Protein AF-A0A327L5Z5-F1 (afdb_monomer_lite)

pLDDT: mean 97.49, std 1.85, range [85.44, 98.75]

InterPro domains:
  IPR005843 Alpha-D-phosphohexomutase, C-terminal [PF00408] (20-91)
  IPR036900 Alpha-D-phosphohexomutase, C-terminal domain sup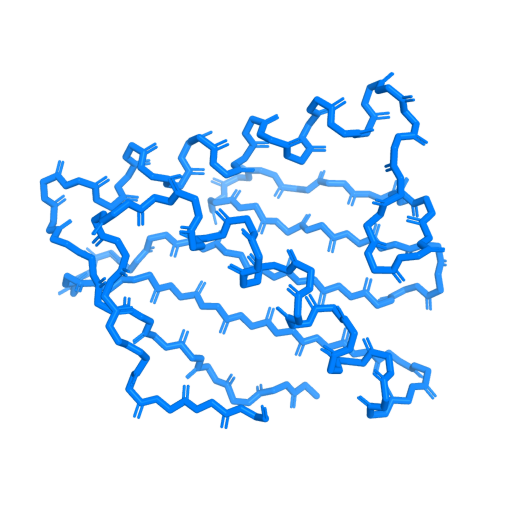erfamily [SSF55957] (2-97)

Secondary structure (DSSP, 8-state):
-PPPB-BB--TTTHHHHHHHHHHHHHHHHHTT--BTTB-EEEEE-TTSEEEEETTS-EEEEEE-SSSSBEEEEEE-SS-HHHHHHHHHHHHHHHTT-TT---BSS--

Structure (mmCIF, N/CA/C/O backbone):
data_AF-A0A327L5Z5-F1
#
_entry.id   AF-A0A327L5Z5-F1
#
loop_
_atom_site.group_PDB
_atom_site.id
_atom_site.type_symbol
_atom_site.label_atom_id
_atom_site.label_alt_id
_atom_site.label_comp_id
_atom_site.label_asym_id
_atom_site.label_entity_id
_atom_site.label_seq_id
_atom_site.pdbx_PDB_ins_code
_atom_site.Cartn_x
_atom_site.Cartn_y
_atom_site.Cartn_z
_atom_site.occupancy
_atom_site.B_iso_or_equiv
_atom_site.auth_seq_id
_atom_site.auth_comp_id
_atom_site.auth_asym_id
_atom_site.auth_atom_id
_atom_site.pdbx_PDB_model_num
ATOM 1 N N . SER A 1 1 ? 3.112 2.214 15.305 1.00 85.44 1 SER A N 1
ATOM 2 C CA . SER A 1 1 ? 3.409 2.098 13.867 1.00 85.44 1 SER A CA 1
ATOM 3 C C . SER A 1 1 ? 4.292 0.892 13.631 1.00 85.44 1 SER A C 1
ATOM 5 O O . SER A 1 1 ? 4.986 0.471 14.552 1.00 85.44 1 SER A O 1
ATOM 7 N N . SER A 1 2 ? 4.274 0.344 12.417 1.00 94.38 2 SER A N 1
ATOM 8 C CA . SER A 1 2 ? 5.248 -0.657 11.984 1.00 94.38 2 SER A CA 1
ATOM 9 C C . SER A 1 2 ? 6.640 -0.026 11.822 1.00 94.38 2 SER A C 1
ATOM 11 O O . SER A 1 2 ? 6.739 1.190 11.606 1.00 94.38 2 SER A O 1
ATOM 13 N N . PRO A 1 3 ? 7.728 -0.819 11.833 1.00 95.38 3 PRO A N 1
ATOM 14 C CA . PRO A 1 3 ? 8.960 -0.396 11.182 1.00 95.38 3 PRO A CA 1
ATOM 15 C C . PRO A 1 3 ? 8.694 -0.089 9.700 1.00 95.38 3 PRO A C 1
ATOM 17 O O . PRO A 1 3 ? 7.693 -0.516 9.115 1.00 95.38 3 PRO A O 1
ATOM 20 N N . THR A 1 4 ? 9.612 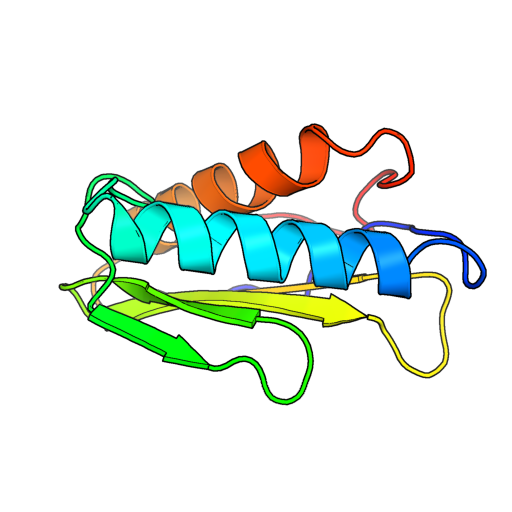0.640 9.073 1.00 97.31 4 THR A N 1
ATOM 21 C CA . THR A 1 4 ? 9.586 0.838 7.622 1.00 97.31 4 THR A CA 1
ATOM 22 C C . THR A 1 4 ? 9.939 -0.465 6.917 1.00 97.31 4 THR A C 1
ATOM 24 O O . THR A 1 4 ? 11.060 -0.952 7.051 1.00 97.31 4 THR A O 1
ATOM 27 N N . MET A 1 5 ? 9.007 -1.015 6.148 1.00 97.88 5 MET A N 1
ATOM 28 C CA . MET A 1 5 ? 9.199 -2.244 5.382 1.00 97.88 5 MET A CA 1
ATOM 29 C C . MET A 1 5 ? 9.477 -1.885 3.923 1.00 97.88 5 MET A C 1
ATOM 31 O O . MET A 1 5 ? 8.741 -1.103 3.322 1.00 97.88 5 MET A O 1
ATOM 35 N N . SER A 1 6 ? 10.534 -2.451 3.352 1.00 97.94 6 SER A N 1
ATOM 36 C CA . SER A 1 6 ? 10.993 -2.129 2.003 1.00 97.94 6 SER A CA 1
ATOM 37 C C . SER A 1 6 ? 11.014 -3.383 1.131 1.00 97.94 6 SER A C 1
ATOM 39 O O . SER A 1 6 ? 12.016 -4.106 1.136 1.00 97.94 6 SER A O 1
ATOM 41 N N . PRO A 1 7 ? 9.930 -3.699 0.403 1.00 98.25 7 PRO A N 1
ATOM 42 C CA . PRO A 1 7 ? 9.980 -4.749 -0.595 1.00 98.25 7 PRO A CA 1
ATOM 43 C C . PRO A 1 7 ? 10.801 -4.284 -1.795 1.00 98.25 7 PRO A C 1
ATOM 45 O O . PRO A 1 7 ? 10.699 -3.132 -2.231 1.00 98.25 7 PRO A O 1
ATOM 48 N N . HIS A 1 8 ? 11.633 -5.183 -2.315 1.00 98.31 8 HIS A N 1
ATOM 49 C CA . HIS A 1 8 ? 12.440 -4.898 -3.495 1.00 98.31 8 HIS A CA 1
ATOM 50 C C . HIS A 1 8 ? 11.544 -4.613 -4.706 1.00 98.31 8 HIS A C 1
ATOM 52 O O . HIS A 1 8 ? 10.581 -5.338 -4.946 1.00 98.31 8 HIS A O 1
ATOM 58 N N . CYS A 1 9 ? 11.862 -3.574 -5.472 1.00 98.31 9 CYS A N 1
ATOM 59 C CA . CYS A 1 9 ? 11.223 -3.288 -6.751 1.00 98.31 9 CYS A CA 1
ATOM 60 C C . CYS A 1 9 ? 12.180 -2.442 -7.593 1.00 98.31 9 CYS A C 1
ATOM 62 O O . CYS A 1 9 ? 12.643 -1.402 -7.123 1.00 98.31 9 CYS A O 1
ATOM 64 N N . ALA A 1 10 ? 12.497 -2.893 -8.806 1.00 97.75 10 ALA A N 1
ATOM 65 C CA . ALA A 1 10 ? 13.513 -2.269 -9.652 1.00 97.75 10 ALA A CA 1
ATOM 66 C C . ALA A 1 10 ? 13.217 -0.782 -9.932 1.00 97.75 10 ALA A C 1
ATOM 68 O O . ALA A 1 10 ? 12.058 -0.355 -9.959 1.00 97.75 10 ALA A O 1
ATOM 69 N N . ASP A 1 11 ? 14.266 0.020 -10.141 1.00 97.31 11 ASP A N 1
ATOM 70 C CA . ASP A 1 11 ? 14.141 1.470 -10.344 1.00 97.31 11 ASP A CA 1
ATOM 71 C C . ASP A 1 11 ? 13.275 1.810 -11.565 1.00 97.31 11 ASP A C 1
ATOM 73 O O . ASP A 1 11 ? 12.510 2.776 -11.537 1.00 97.31 11 ASP A O 1
ATOM 77 N N . GLU A 1 12 ? 13.347 0.972 -12.595 1.00 96.50 12 GLU A N 1
ATOM 78 C CA . GLU A 1 12 ? 12.619 1.090 -13.852 1.00 96.50 12 GLU A CA 1
ATOM 79 C C . GLU A 1 12 ? 11.117 0.807 -13.700 1.00 96.50 12 GLU A C 1
ATOM 81 O O . GLU A 1 12 ? 10.319 1.298 -14.497 1.00 96.50 12 GLU A O 1
ATOM 86 N N . THR A 1 13 ? 10.709 0.036 -12.684 1.00 97.50 13 THR A N 1
ATOM 87 C CA . THR A 1 13 ? 9.324 -0.446 -12.529 1.00 97.50 13 THR A CA 1
ATOM 88 C C . THR A 1 13 ? 8.600 0.144 -11.323 1.00 97.50 13 THR A C 1
ATOM 90 O O . THR A 1 13 ? 7.376 0.284 -11.350 1.00 97.50 13 THR A O 1
ATOM 93 N N . LYS A 1 14 ? 9.321 0.527 -10.261 1.00 97.50 14 LYS A N 1
ATOM 94 C CA . LYS A 1 14 ? 8.729 0.897 -8.963 1.00 97.50 14 LYS A CA 1
ATOM 95 C C . LYS A 1 14 ? 7.716 2.040 -9.029 1.00 97.50 14 LYS A C 1
ATOM 97 O O . LYS A 1 14 ? 6.736 2.022 -8.292 1.00 97.50 14 LYS A O 1
ATOM 102 N N . TYR A 1 15 ? 7.922 3.020 -9.908 1.00 97.38 15 TYR A N 1
ATOM 103 C CA . TYR A 1 15 ? 6.994 4.143 -10.056 1.00 97.38 15 TYR A CA 1
ATOM 104 C C . TYR A 1 15 ? 5.684 3.708 -10.722 1.00 97.38 15 TYR A C 1
ATOM 106 O O . TYR A 1 15 ? 4.618 4.030 -10.210 1.00 97.38 15 TYR A O 1
ATOM 114 N N . GLY A 1 16 ? 5.753 2.881 -11.771 1.00 98.06 16 GLY A N 1
ATOM 115 C CA . GLY A 1 16 ? 4.559 2.322 -12.411 1.00 98.06 16 GLY A CA 1
ATOM 116 C C . GLY A 1 16 ? 3.758 1.408 -11.478 1.00 98.06 16 GLY A C 1
ATOM 117 O O . GLY A 1 16 ? 2.529 1.462 -11.466 1.00 98.06 16 GLY A O 1
ATOM 118 N N . VAL A 1 17 ? 4.442 0.623 -10.636 1.00 98.44 17 VAL A N 1
ATOM 119 C CA . VAL A 1 17 ? 3.790 -0.167 -9.577 1.00 98.44 17 VAL A CA 1
ATOM 120 C C . VAL A 1 17 ? 3.064 0.749 -8.591 1.00 98.44 17 VAL A C 1
ATOM 122 O O . VAL A 1 17 ? 1.896 0.524 -8.288 1.00 98.44 17 VAL A O 1
ATOM 125 N N . VAL A 1 18 ? 3.717 1.811 -8.110 1.00 98.44 18 VAL A N 1
ATOM 126 C CA . VAL A 1 18 ? 3.097 2.764 -7.177 1.00 98.44 18 VAL A CA 1
ATOM 127 C C . VAL A 1 18 ? 1.880 3.449 -7.795 1.00 98.44 18 VAL A C 1
ATOM 129 O O . VAL A 1 18 ? 0.858 3.548 -7.120 1.00 98.44 18 VAL A O 1
ATOM 132 N N . ASP A 1 19 ? 1.939 3.851 -9.063 1.00 98.38 19 ASP A N 1
ATOM 133 C CA . ASP A 1 19 ? 0.800 4.451 -9.769 1.00 98.38 19 ASP A CA 1
ATOM 134 C C . ASP A 1 19 ? -0.386 3.479 -9.871 1.00 98.38 19 ASP A C 1
ATOM 136 O O . ASP A 1 19 ? -1.541 3.861 -9.659 1.00 98.38 19 ASP A O 1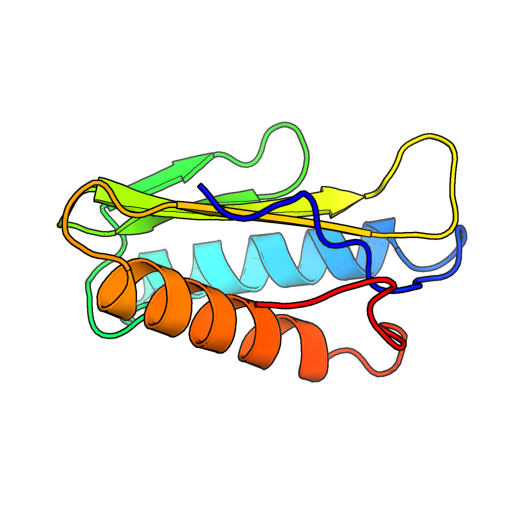
ATOM 140 N N . ALA A 1 20 ? -0.117 2.197 -10.134 1.00 98.44 20 ALA A N 1
ATOM 141 C CA . ALA A 1 20 ? -1.151 1.168 -10.166 1.00 98.44 20 ALA A CA 1
ATOM 142 C C . ALA A 1 20 ? -1.775 0.926 -8.779 1.00 98.44 20 ALA A C 1
ATOM 144 O O . ALA A 1 20 ? -2.996 0.801 -8.667 1.00 98.44 20 ALA A O 1
ATOM 145 N N . VAL A 1 21 ? -0.967 0.936 -7.715 1.00 98.44 21 VAL A N 1
ATOM 146 C CA . VAL A 1 21 ? -1.440 0.819 -6.326 1.00 98.44 21 VAL A CA 1
ATOM 147 C C . VAL A 1 21 ? -2.268 2.044 -5.918 1.00 98.44 21 VAL A C 1
ATOM 149 O O . VAL A 1 21 ? -3.328 1.896 -5.308 1.00 98.44 21 VAL A O 1
ATOM 152 N N . VAL A 1 22 ? -1.842 3.257 -6.294 1.00 98.62 22 VAL A N 1
ATOM 153 C CA . VAL A 1 22 ? -2.623 4.494 -6.111 1.00 98.62 22 VAL A CA 1
ATOM 154 C C . VAL A 1 22 ? -3.995 4.344 -6.770 1.00 98.62 22 VAL A C 1
ATOM 156 O O . VAL A 1 22 ? -5.020 4.544 -6.113 1.00 98.62 22 VAL A O 1
ATOM 159 N N . LYS A 1 23 ? -4.021 3.932 -8.044 1.00 98.38 23 LYS A N 1
ATOM 160 C CA . LYS A 1 23 ? -5.259 3.731 -8.803 1.00 98.38 23 LYS A CA 1
ATOM 161 C C . LYS A 1 23 ? -6.163 2.683 -8.154 1.00 98.38 23 LYS A C 1
ATOM 163 O O . LYS A 1 23 ? -7.362 2.914 -8.044 1.00 98.38 23 LYS A O 1
ATOM 168 N N . HIS A 1 24 ? -5.603 1.569 -7.680 1.00 98.44 24 HIS A N 1
ATOM 169 C CA . HIS A 1 24 ? -6.360 0.523 -6.993 1.00 98.44 24 HIS A CA 1
ATOM 170 C C . HIS A 1 24 ? -7.155 1.082 -5.804 1.00 98.44 24 HIS A C 1
ATOM 172 O O . HIS A 1 24 ? -8.356 0.837 -5.694 1.00 98.44 24 HIS A O 1
ATOM 178 N N . PHE A 1 25 ? -6.514 1.864 -4.931 1.00 98.31 25 PHE A N 1
ATOM 179 C CA . PHE A 1 25 ? -7.187 2.427 -3.757 1.00 98.31 25 PHE A CA 1
ATOM 180 C C . PHE A 1 25 ? -8.159 3.562 -4.103 1.00 98.31 25 PHE A C 1
ATOM 182 O O . PHE A 1 25 ? -9.198 3.678 -3.454 1.00 98.31 25 PHE A O 1
ATOM 189 N N . GLN A 1 26 ? -7.877 4.364 -5.136 1.00 98.25 26 GLN A N 1
ATOM 190 C CA . GLN A 1 26 ? -8.838 5.345 -5.656 1.00 98.25 26 GLN A CA 1
ATOM 191 C C . GLN A 1 26 ? -10.096 4.659 -6.208 1.00 98.25 26 GLN A C 1
ATOM 193 O O . GLN A 1 26 ? -11.212 5.058 -5.877 1.00 98.25 26 GLN A O 1
ATOM 198 N N . ASP A 1 27 ? -9.928 3.591 -6.991 1.00 98.31 27 ASP A N 1
ATOM 199 C CA . ASP A 1 27 ? -11.035 2.803 -7.535 1.00 98.31 27 ASP A CA 1
ATOM 200 C C . ASP A 1 27 ? -11.823 2.105 -6.416 1.00 98.31 27 ASP A C 1
ATOM 202 O O . ASP A 1 27 ? -13.054 2.056 -6.467 1.00 98.31 27 ASP A O 1
ATOM 206 N N . ALA A 1 28 ? -11.137 1.585 -5.391 1.00 97.75 28 ALA A N 1
ATOM 207 C CA . ALA A 1 28 ? -11.777 1.011 -4.210 1.00 97.75 28 ALA A CA 1
ATOM 208 C C . ALA A 1 28 ? -12.630 2.058 -3.479 1.00 97.75 28 ALA A C 1
ATOM 210 O O . ALA A 1 28 ? -13.792 1.791 -3.178 1.00 97.75 28 ALA A O 1
ATOM 211 N N . GLN A 1 29 ? -12.104 3.271 -3.275 1.00 97.44 29 GLN A N 1
ATOM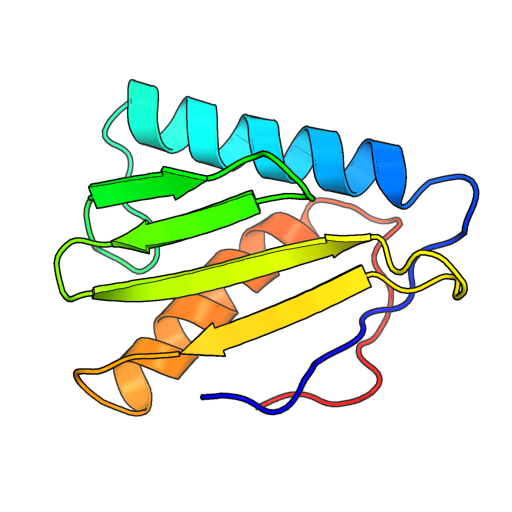 212 C CA . GLN A 1 29 ? -12.850 4.363 -2.649 1.00 97.44 29 GLN A CA 1
ATOM 213 C C . GLN A 1 29 ? -14.074 4.757 -3.483 1.00 97.44 29 GLN A C 1
ATOM 215 O O . GLN A 1 29 ? -15.174 4.851 -2.943 1.00 97.44 29 GLN A O 1
ATOM 220 N N . ALA A 1 30 ? -13.909 4.923 -4.799 1.00 97.75 30 ALA A N 1
ATOM 221 C CA . ALA A 1 30 ? -14.995 5.295 -5.706 1.00 97.75 30 ALA A CA 1
ATOM 222 C C . ALA A 1 30 ? -16.127 4.253 -5.741 1.00 97.75 30 ALA A C 1
ATOM 224 O O . ALA A 1 30 ? -17.293 4.605 -5.901 1.00 97.75 30 ALA A O 1
ATOM 225 N N . LYS A 1 31 ? -15.792 2.970 -5.565 1.00 97.44 31 LYS A N 1
ATOM 226 C CA . LYS A 1 31 ? -16.754 1.858 -5.518 1.00 97.44 31 LYS A CA 1
ATOM 227 C C . LYS A 1 31 ? -17.311 1.592 -4.116 1.00 97.44 31 LYS A C 1
ATOM 229 O O . LYS A 1 31 ? -18.154 0.711 -3.971 1.00 97.44 31 LYS A O 1
ATOM 234 N N . GLY A 1 32 ? -16.829 2.295 -3.089 1.00 96.69 32 GLY A N 1
ATOM 235 C CA . GLY A 1 32 ? -17.149 1.995 -1.691 1.00 96.69 32 GLY A CA 1
ATOM 236 C C . GLY A 1 32 ? -16.654 0.615 -1.239 1.00 96.69 32 GLY A C 1
ATOM 237 O O . GLY A 1 32 ? -17.223 0.029 -0.322 1.00 96.69 32 GLY A O 1
ATOM 238 N N . ALA A 1 33 ? -15.628 0.069 -1.896 1.00 97.19 33 ALA A N 1
ATOM 239 C CA . ALA A 1 33 ? -15.038 -1.205 -1.518 1.00 97.19 33 ALA A CA 1
ATOM 240 C C . ALA A 1 33 ? -14.189 -1.039 -0.242 1.00 97.19 33 ALA A C 1
ATOM 242 O O . ALA A 1 33 ? -13.420 -0.077 -0.133 1.00 97.19 33 ALA A O 1
ATOM 243 N N . PRO A 1 34 ? -14.299 -1.962 0.728 1.00 96.56 34 PRO A N 1
ATOM 244 C CA . PRO A 1 34 ? -13.575 -1.845 1.983 1.00 96.56 34 PRO A CA 1
ATOM 245 C C . PRO A 1 34 ? -12.087 -2.193 1.835 1.00 96.56 34 PRO A C 1
ATOM 247 O O . PRO A 1 34 ? -11.711 -3.094 1.087 1.00 96.56 34 PRO A O 1
ATOM 250 N N . VAL A 1 35 ? -11.247 -1.539 2.638 1.00 97.44 35 VAL A N 1
ATOM 251 C CA . VAL A 1 35 ? -9.828 -1.862 2.854 1.00 97.44 35 VAL A CA 1
ATOM 252 C C . VAL A 1 35 ? -9.663 -2.310 4.299 1.00 97.44 35 VAL A C 1
ATOM 254 O O . VAL A 1 35 ? -10.184 -1.675 5.214 1.00 97.44 35 VAL A O 1
ATOM 257 N N . ALA A 1 36 ? -8.981 -3.436 4.523 1.00 96.88 36 ALA A N 1
ATOM 258 C CA . ALA A 1 36 ? -8.839 -4.033 5.856 1.00 96.88 36 ALA A CA 1
ATOM 259 C C . ALA A 1 36 ? -10.188 -4.181 6.606 1.00 96.88 36 ALA A C 1
ATOM 261 O O . ALA A 1 36 ? -10.266 -3.974 7.820 1.00 96.88 36 ALA A O 1
ATOM 262 N N . GLY A 1 37 ? -11.264 -4.486 5.868 1.00 96.62 37 GLY A N 1
ATOM 263 C CA . GLY A 1 37 ? -12.619 -4.663 6.403 1.00 96.62 37 GLY A CA 1
ATOM 264 C C . GLY A 1 37 ? -13.381 -3.374 6.736 1.00 96.62 37 GLY A C 1
ATOM 265 O O . GLY A 1 37 ? -14.438 -3.456 7.351 1.00 96.62 37 GLY A O 1
ATOM 266 N N . GLN A 1 38 ? -12.879 -2.195 6.356 1.00 98.00 38 GLN A N 1
ATOM 267 C CA . GLN A 1 38 ? -13.525 -0.909 6.640 1.00 98.00 38 GLN A CA 1
ATOM 268 C C . GLN A 1 38 ? -13.576 -0.005 5.414 1.00 98.00 38 GLN A C 1
ATOM 270 O O . GLN A 1 38 ? -12.735 -0.097 4.522 1.00 98.00 38 GLN A O 1
ATOM 275 N N . ASN A 1 39 ? -14.536 0.917 5.388 1.00 98.00 39 ASN A N 1
ATOM 276 C CA . ASN A 1 39 ? -14.593 1.917 4.328 1.00 98.00 39 ASN A CA 1
ATOM 277 C C . ASN A 1 39 ? -13.368 2.839 4.393 1.00 98.00 39 ASN A C 1
ATOM 279 O O . ASN A 1 39 ? -12.874 3.178 5.474 1.00 98.00 39 ASN A O 1
ATOM 283 N N . ILE A 1 40 ? -12.903 3.275 3.224 1.00 98.50 40 ILE A N 1
ATOM 284 C CA . ILE A 1 40 ? -11.856 4.290 3.119 1.00 98.50 40 ILE A CA 1
ATOM 285 C C . ILE A 1 40 ? -12.445 5.629 3.568 1.00 98.50 40 ILE A C 1
ATOM 287 O O . ILE A 1 40 ? -13.442 6.092 3.015 1.00 98.50 40 ILE A O 1
ATOM 291 N N . ARG A 1 41 ? -11.817 6.246 4.568 1.00 98.19 41 ARG A N 1
ATOM 292 C CA . ARG A 1 41 ? -12.142 7.592 5.040 1.00 98.19 41 ARG A CA 1
ATOM 293 C C . ARG A 1 41 ? -11.444 8.636 4.176 1.00 98.19 41 ARG A C 1
ATOM 295 O O . ARG A 1 41 ? -12.110 9.494 3.616 1.00 98.19 41 ARG A O 1
ATOM 302 N N . ASP A 1 42 ? -10.125 8.501 4.022 1.00 97.69 42 ASP A N 1
ATOM 303 C CA . ASP A 1 42 ? -9.279 9.458 3.306 1.00 97.69 42 ASP A CA 1
ATOM 304 C C . ASP A 1 42 ? -8.232 8.743 2.443 1.00 97.69 42 ASP A C 1
ATOM 306 O O . ASP A 1 42 ? -7.685 7.706 2.836 1.00 97.69 42 ASP A O 1
ATOM 310 N N . ILE A 1 43 ? -7.895 9.348 1.301 1.00 98.00 43 ILE A N 1
ATOM 311 C CA . ILE A 1 43 ? -6.762 8.956 0.459 1.00 98.00 43 ILE A CA 1
ATOM 312 C C . ILE A 1 43 ? -5.901 10.185 0.143 1.00 98.00 43 ILE A C 1
ATOM 314 O O . ILE A 1 43 ? -6.417 11.235 -0.233 1.00 98.00 43 ILE A O 1
ATOM 318 N N . VAL A 1 44 ? -4.581 10.067 0.300 1.00 98.12 44 VAL A N 1
ATOM 319 C CA . VAL A 1 44 ? -3.613 11.126 -0.035 1.00 98.12 44 VAL A CA 1
ATOM 320 C C . VAL A 1 44 ? -2.602 10.575 -1.030 1.00 98.12 44 VAL A C 1
ATOM 322 O O . VAL A 1 44 ? -1.938 9.585 -0.729 1.00 98.12 44 VAL A O 1
ATOM 325 N N . THR A 1 45 ? -2.469 11.218 -2.195 1.00 97.44 45 THR A N 1
ATOM 326 C CA . THR A 1 45 ? -1.739 10.667 -3.354 1.00 97.44 45 THR A CA 1
ATOM 327 C C . THR A 1 45 ? -0.517 11.482 -3.809 1.00 97.44 45 THR A C 1
ATOM 329 O O . THR A 1 45 ? -0.031 11.314 -4.922 1.00 97.44 45 THR A O 1
ATOM 332 N N . VAL A 1 46 ? -0.004 12.396 -2.974 1.00 92.00 46 VAL A N 1
ATOM 333 C CA . VAL A 1 46 ? 1.073 13.335 -3.370 1.00 92.00 46 VAL A CA 1
ATOM 334 C C . VAL A 1 46 ? 2.431 12.645 -3.582 1.00 92.00 46 VAL A C 1
ATOM 336 O O . VAL A 1 46 ? 3.211 13.083 -4.416 1.00 92.00 46 VAL A O 1
ATOM 339 N N . ASN A 1 47 ? 2.737 11.586 -2.825 1.00 92.62 47 ASN A N 1
ATOM 340 C CA . ASN A 1 47 ? 4.015 10.862 -2.879 1.00 92.62 47 ASN A CA 1
ATOM 341 C C . ASN A 1 47 ? 3.770 9.367 -2.653 1.00 92.62 47 ASN A C 1
ATOM 343 O O . ASN A 1 47 ? 4.041 8.842 -1.572 1.00 92.62 47 ASN A O 1
ATOM 347 N N . GLY A 1 48 ? 3.209 8.705 -3.663 1.00 97.06 48 GLY A N 1
ATOM 348 C CA . GLY A 1 48 ? 2.592 7.389 -3.509 1.00 97.06 48 GLY A CA 1
ATOM 349 C C . GLY A 1 48 ? 1.189 7.517 -2.931 1.00 97.06 48 GLY A C 1
ATOM 350 O O . GLY A 1 48 ? 0.519 8.508 -3.194 1.00 97.06 48 GLY A O 1
ATOM 351 N N . VAL A 1 49 ? 0.736 6.547 -2.143 1.00 98.56 49 VAL A N 1
ATOM 352 C CA . VAL A 1 49 ? -0.608 6.544 -1.555 1.00 98.56 49 VAL A CA 1
ATOM 353 C C . VAL A 1 49 ? -0.560 6.319 -0.055 1.00 98.56 49 VAL A C 1
ATOM 355 O O . VAL A 1 49 ? 0.042 5.360 0.422 1.00 98.56 49 VAL A O 1
ATOM 358 N N . ARG A 1 50 ? -1.250 7.184 0.691 1.00 98.56 50 ARG A N 1
ATOM 359 C CA . ARG A 1 50 ? -1.676 6.918 2.065 1.00 98.56 50 ARG A CA 1
ATOM 360 C C . ARG A 1 50 ? -3.183 6.711 2.077 1.00 98.56 50 ARG A C 1
ATOM 362 O O . ARG A 1 50 ? -3.925 7.647 1.790 1.00 98.56 50 ARG A O 1
ATOM 369 N N . VAL A 1 51 ? -3.618 5.511 2.440 1.00 98.56 51 VAL A N 1
ATOM 370 C CA . VAL A 1 51 ? -5.031 5.163 2.625 1.00 98.56 51 VAL A CA 1
ATOM 371 C C . VAL A 1 51 ? -5.340 5.107 4.117 1.00 98.56 51 VAL A C 1
ATOM 373 O O . VAL A 1 51 ? -4.613 4.472 4.877 1.00 98.56 51 VAL A O 1
ATOM 376 N N . THR A 1 52 ? -6.394 5.797 4.546 1.00 98.69 52 THR A N 1
ATOM 377 C CA . THR A 1 52 ? -6.868 5.799 5.937 1.00 98.69 52 THR A CA 1
ATOM 378 C C . THR A 1 52 ? -8.303 5.302 5.975 1.00 98.69 52 THR A C 1
ATOM 380 O O . THR A 1 52 ? -9.144 5.803 5.230 1.00 98.69 52 THR A O 1
ATOM 383 N N . VAL A 1 53 ? -8.593 4.325 6.832 1.00 98.69 53 VAL A N 1
ATOM 384 C CA . VAL A 1 53 ? -9.944 3.769 7.001 1.00 98.69 53 VAL A CA 1
ATOM 385 C C . VAL A 1 53 ? -10.668 4.404 8.190 1.00 98.69 53 VAL A C 1
ATOM 387 O O . VAL A 1 53 ? -10.099 5.226 8.910 1.00 98.69 53 VAL A O 1
ATOM 390 N N . GLN A 1 54 ? -11.953 4.086 8.355 1.00 98.38 54 GLN A N 1
ATOM 391 C CA . GLN A 1 54 ? -12.862 4.754 9.297 1.00 98.38 54 GLN A CA 1
ATOM 392 C C . GLN A 1 54 ? -12.332 4.865 10.733 1.00 98.38 54 GLN A C 1
ATOM 394 O O . GLN A 1 54 ? -12.454 5.931 11.337 1.00 98.38 54 GLN A O 1
ATOM 399 N N . ASP A 1 55 ? -11.713 3.811 11.262 1.00 97.88 55 ASP A N 1
ATOM 400 C CA . ASP A 1 55 ? -11.170 3.777 12.627 1.00 97.88 55 ASP A CA 1
ATOM 401 C C . ASP A 1 55 ? -9.841 4.543 12.804 1.00 97.88 55 ASP A C 1
ATOM 403 O O . ASP A 1 55 ? -9.272 4.576 13.894 1.00 97.88 55 ASP A O 1
ATOM 407 N N . GLY A 1 56 ? -9.341 5.171 11.736 1.00 98.38 56 GLY A N 1
ATOM 408 C CA . GLY A 1 56 ? -8.086 5.916 11.716 1.00 98.38 56 GLY A CA 1
ATOM 409 C C . GLY A 1 56 ? -6.846 5.070 11.431 1.00 98.38 56 GLY A C 1
ATOM 410 O O . GLY A 1 56 ? -5.762 5.639 11.304 1.00 98.38 56 GLY A O 1
ATOM 411 N N . THR A 1 57 ? -6.977 3.749 11.289 1.00 98.75 57 THR A N 1
ATOM 412 C CA . THR A 1 57 ? -5.899 2.879 10.804 1.00 98.75 57 THR A CA 1
ATOM 413 C C . THR A 1 57 ? -5.511 3.280 9.387 1.00 98.75 57 THR A C 1
ATOM 415 O O . THR A 1 57 ? -6.369 3.577 8.552 1.00 98.75 57 THR A O 1
ATOM 418 N N . TRP A 1 58 ? -4.215 3.289 9.097 1.00 98.75 58 TRP A N 1
ATOM 419 C CA . TRP A 1 58 ? -3.709 3.731 7.807 1.00 98.75 58 TRP A CA 1
ATOM 420 C C . TRP A 1 58 ? -2.516 2.914 7.319 1.00 98.75 58 TRP A C 1
ATOM 422 O O . TRP A 1 58 ? -1.765 2.332 8.103 1.00 98.75 58 TRP A O 1
ATOM 432 N N . GLY A 1 59 ? -2.355 2.894 5.997 1.00 98.50 59 GLY A N 1
ATOM 433 C CA . GLY A 1 59 ? -1.216 2.313 5.297 1.00 98.50 59 GLY A CA 1
ATOM 434 C C . GLY A 1 59 ? -0.650 3.288 4.269 1.00 98.50 59 GLY A C 1
ATOM 435 O O . GLY A 1 59 ? -1.398 4.034 3.637 1.00 98.50 59 GLY A O 1
ATOM 436 N N . LEU A 1 60 ? 0.673 3.301 4.128 1.00 98.56 60 LEU A N 1
ATOM 437 C CA . LEU A 1 60 ? 1.435 4.092 3.167 1.00 98.56 60 LEU A CA 1
ATOM 438 C C . LEU A 1 60 ? 2.197 3.155 2.234 1.00 98.56 60 LEU A C 1
ATOM 440 O O . LEU A 1 60 ? 2.895 2.265 2.712 1.00 98.56 60 LEU A O 1
ATOM 444 N N . VAL A 1 61 ? 2.128 3.425 0.934 1.00 98.62 61 VAL A N 1
ATOM 445 C CA . VAL A 1 61 ? 2.996 2.840 -0.092 1.00 98.62 61 VAL A CA 1
ATOM 446 C C . VAL A 1 61 ? 3.576 3.966 -0.933 1.00 98.62 61 VAL A C 1
ATOM 448 O O . VAL A 1 61 ? 2.831 4.787 -1.463 1.00 98.62 61 VAL A O 1
ATOM 451 N N . ARG A 1 62 ? 4.898 4.004 -1.097 1.00 98.50 62 ARG A N 1
ATOM 452 C CA . ARG A 1 62 ? 5.567 4.923 -2.031 1.00 98.50 62 ARG A CA 1
ATOM 453 C C . ARG A 1 62 ? 6.817 4.301 -2.635 1.00 98.50 62 ARG A C 1
ATOM 455 O O . ARG A 1 62 ? 7.355 3.345 -2.087 1.00 98.50 62 ARG A O 1
ATOM 462 N N . ALA A 1 63 ? 7.325 4.886 -3.712 1.00 98.19 63 ALA A N 1
ATOM 463 C CA . ALA A 1 63 ? 8.637 4.531 -4.239 1.00 98.19 63 ALA A CA 1
ATOM 464 C 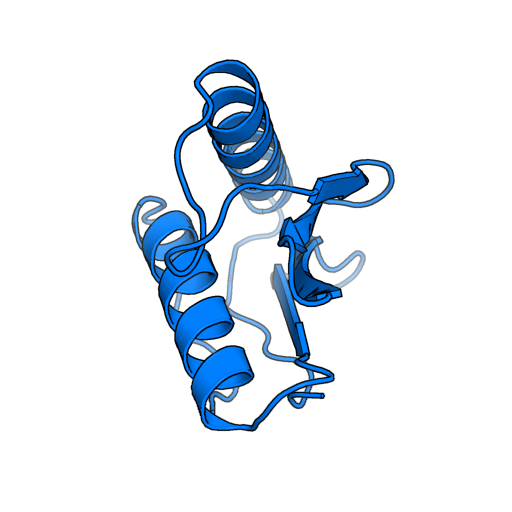C . ALA A 1 63 ? 9.736 5.155 -3.366 1.00 98.19 63 ALA A C 1
ATOM 466 O O . ALA A 1 63 ? 9.631 6.313 -2.946 1.00 98.19 63 ALA A O 1
ATOM 467 N N . SER A 1 64 ? 10.808 4.408 -3.104 1.00 97.12 64 SER A N 1
ATOM 468 C CA . SER A 1 64 ? 12.036 5.000 -2.577 1.00 97.12 64 SER A CA 1
ATOM 469 C C . SER A 1 64 ? 12.685 5.878 -3.648 1.00 97.12 64 SER A C 1
ATOM 471 O O . SER A 1 64 ? 12.799 5.466 -4.798 1.00 97.12 64 SER A O 1
ATOM 473 N N . SER A 1 65 ? 13.151 7.076 -3.294 1.00 94.81 65 SER A N 1
ATOM 474 C CA . SER A 1 65 ? 13.763 7.999 -4.265 1.00 94.81 65 SER A CA 1
ATOM 475 C C . SER A 1 65 ? 15.181 7.601 -4.682 1.00 94.81 65 SER A C 1
ATOM 477 O O . SER A 1 65 ? 15.665 8.077 -5.701 1.00 94.81 65 SER A O 1
ATOM 479 N N . ASN A 1 66 ? 15.860 6.757 -3.902 1.00 93.88 66 ASN A N 1
ATOM 480 C CA . ASN A 1 66 ? 17.290 6.472 -4.064 1.00 93.88 66 ASN A CA 1
ATOM 481 C C . ASN A 1 66 ? 17.652 4.981 -4.011 1.00 93.88 66 ASN A C 1
ATOM 483 O O . ASN A 1 66 ? 18.831 4.647 -4.088 1.00 93.88 66 ASN A O 1
ATOM 487 N N . LYS A 1 67 ? 16.667 4.096 -3.836 1.00 97.00 67 LYS A N 1
ATOM 488 C CA . LYS A 1 67 ? 16.872 2.646 -3.807 1.00 97.00 67 LYS A CA 1
ATOM 489 C C . LYS A 1 67 ? 15.855 1.935 -4.703 1.00 97.00 67 LYS A C 1
ATOM 491 O O . LYS A 1 67 ? 14.733 2.447 -4.818 1.00 97.00 67 LYS A O 1
ATOM 496 N N . PRO A 1 68 ? 16.197 0.750 -5.240 1.00 97.75 68 PRO A N 1
ATOM 497 C CA . PRO A 1 68 ? 15.267 -0.134 -5.940 1.00 97.75 68 PRO A CA 1
ATOM 498 C C . PRO A 1 68 ? 14.360 -0.853 -4.926 1.00 97.75 68 PRO A C 1
ATOM 500 O O . PRO A 1 68 ? 14.399 -2.071 -4.735 1.00 97.75 68 PRO A O 1
ATOM 503 N N . GLU A 1 69 ? 13.579 -0.061 -4.200 1.00 98.06 69 GLU A N 1
ATOM 504 C CA . GLU A 1 69 ? 12.702 -0.484 -3.118 1.00 98.06 69 GLU A CA 1
ATOM 505 C C . GLU A 1 69 ? 11.414 0.345 -3.147 1.00 98.06 69 GLU A C 1
ATOM 507 O O . GLU A 1 69 ? 11.418 1.540 -3.478 1.00 98.06 69 GLU A O 1
ATOM 512 N N . LEU A 1 70 ? 10.314 -0.268 -2.721 1.00 98.44 70 LEU A N 1
ATOM 513 C CA . LEU A 1 70 ? 9.162 0.480 -2.230 1.00 98.44 70 LEU A CA 1
ATOM 514 C C . LEU A 1 70 ? 9.347 0.782 -0.743 1.00 98.44 70 LEU A C 1
ATOM 516 O O . LEU A 1 70 ? 10.209 0.226 -0.071 1.00 98.44 70 LEU A O 1
ATOM 520 N N . VAL A 1 71 ? 8.519 1.672 -0.222 1.00 98.31 71 VAL A N 1
ATOM 521 C CA . VAL A 1 71 ? 8.449 2.009 1.195 1.00 98.31 71 VAL A CA 1
ATOM 522 C C . VAL A 1 71 ? 7.022 1.759 1.647 1.00 98.31 71 VAL A C 1
ATOM 524 O O . VAL A 1 71 ? 6.101 2.412 1.155 1.00 98.31 71 VAL A O 1
ATOM 527 N N . VAL A 1 72 ? 6.864 0.836 2.593 1.00 98.56 72 VAL A N 1
ATOM 528 C CA . VAL A 1 72 ? 5.586 0.456 3.191 1.00 98.56 72 VAL A CA 1
ATOM 529 C C . VAL A 1 72 ? 5.616 0.739 4.690 1.00 98.56 72 VAL A C 1
ATOM 531 O O . VAL A 1 72 ? 6.535 0.324 5.397 1.00 98.56 72 VAL A O 1
ATOM 534 N N . VAL A 1 73 ? 4.605 1.454 5.179 1.00 98.38 73 VAL A N 1
ATOM 535 C CA . VAL A 1 73 ? 4.395 1.713 6.612 1.00 98.38 73 VAL A CA 1
ATOM 536 C C . VAL A 1 73 ? 2.916 1.557 6.914 1.00 98.38 73 VAL A C 1
ATOM 538 O O . VAL A 1 73 ? 2.085 2.075 6.173 1.00 98.38 73 VAL A O 1
ATOM 541 N N . VAL A 1 74 ? 2.585 0.885 8.010 1.00 98.50 74 VAL A N 1
ATOM 542 C CA . VAL A 1 74 ? 1.211 0.813 8.515 1.00 98.50 74 VAL A CA 1
ATOM 543 C C . VAL A 1 74 ? 1.152 1.230 9.976 1.00 98.50 74 VAL A C 1
ATOM 545 O O . VAL A 1 74 ? 2.114 1.094 10.735 1.00 98.50 74 VAL A O 1
ATOM 548 N N . GLU A 1 75 ? 0.007 1.741 10.399 1.00 98.44 75 GLU A N 1
ATOM 549 C CA . GLU A 1 75 ? -0.231 2.116 11.785 1.00 98.44 75 GLU A CA 1
ATOM 550 C C . GLU A 1 75 ? -1.721 2.036 12.088 1.00 98.44 75 GLU A C 1
ATOM 552 O O . GLU A 1 75 ? -2.561 2.371 11.253 1.00 98.44 75 GLU A O 1
ATOM 557 N N . SER A 1 76 ? -2.047 1.619 13.307 1.00 98.25 76 SER A N 1
ATOM 558 C CA . SER A 1 76 ? -3.399 1.716 13.834 1.00 98.25 76 SER A CA 1
ATOM 559 C C . SER A 1 76 ? -3.389 2.465 15.164 1.00 98.25 76 SER A C 1
ATOM 561 O O . SER A 1 76 ? -2.563 2.140 16.020 1.00 98.25 76 SER A O 1
ATOM 563 N N . PRO A 1 77 ? -4.317 3.416 15.375 1.00 97.94 77 PRO A N 1
ATOM 564 C CA . PRO A 1 77 ? -4.569 3.997 16.690 1.00 97.94 77 PRO A CA 1
ATOM 565 C C . PRO A 1 77 ? -5.436 3.084 17.576 1.00 97.94 77 PRO A C 1
ATOM 567 O O . PRO A 1 77 ? -5.639 3.392 18.746 1.00 97.94 77 PRO A O 1
ATOM 570 N N . VAL A 1 78 ? -5.974 1.987 17.027 1.00 97.88 78 VAL A N 1
ATOM 571 C CA . VAL A 1 78 ? -6.940 1.115 17.710 1.00 97.88 78 VAL A CA 1
ATOM 572 C C . VAL A 1 78 ? -6.264 -0.090 18.350 1.00 97.88 78 VAL A C 1
ATOM 574 O O . VAL A 1 78 ? -6.489 -0.369 19.523 1.00 97.88 78 VAL A O 1
ATOM 577 N N . SER A 1 79 ? -5.477 -0.850 17.584 1.00 97.75 79 SER A N 1
ATOM 578 C CA . SER A 1 79 ? -4.766 -2.029 18.099 1.00 97.75 79 SER A CA 1
ATOM 579 C C . SER A 1 79 ? -3.707 -2.546 17.127 1.00 97.75 79 SER A C 1
ATOM 581 O O . SER A 1 79 ? -3.745 -2.274 15.927 1.00 97.75 79 SER A O 1
ATOM 583 N N . GLU A 1 80 ? -2.803 -3.379 17.635 1.00 97.62 80 GLU A N 1
ATOM 584 C CA . GLU A 1 80 ? -1.835 -4.122 16.823 1.00 97.62 80 GLU A CA 1
ATOM 585 C C . GLU A 1 80 ? -2.520 -5.038 15.797 1.00 97.62 80 GLU A C 1
ATOM 587 O O . GLU A 1 80 ? -2.141 -5.050 14.629 1.00 97.62 80 GLU A O 1
ATOM 592 N N . ALA A 1 81 ? -3.612 -5.709 16.178 1.00 97.94 81 ALA A N 1
ATOM 593 C CA . ALA A 1 81 ? -4.384 -6.542 15.255 1.00 97.94 81 ALA A CA 1
ATOM 594 C C . ALA A 1 81 ? -4.876 -5.748 14.029 1.00 97.94 81 ALA A C 1
ATOM 596 O O . ALA A 1 81 ? -4.714 -6.193 12.895 1.00 97.94 81 ALA A O 1
ATOM 597 N N . ARG A 1 82 ? -5.388 -4.525 14.233 1.00 98.12 82 ARG A N 1
ATOM 598 C CA . ARG A 1 82 ? -5.818 -3.644 13.132 1.00 98.12 82 ARG A CA 1
ATOM 599 C C . ARG A 1 82 ? -4.654 -3.181 12.258 1.00 98.12 82 ARG A C 1
ATOM 601 O O . ARG A 1 82 ? -4.812 -3.069 11.044 1.00 98.12 82 ARG A O 1
ATOM 608 N N . MET A 1 83 ? -3.481 -2.953 12.847 1.00 98.12 83 MET A N 1
ATOM 609 C CA . MET A 1 83 ? -2.262 -2.665 12.089 1.00 98.12 83 MET A CA 1
ATOM 610 C C . MET A 1 83 ? -1.877 -3.851 11.187 1.00 98.12 83 MET A C 1
ATOM 612 O O . MET A 1 83 ? -1.558 -3.640 10.018 1.00 98.12 83 MET A O 1
ATOM 616 N N . HIS A 1 84 ? -1.972 -5.090 11.684 1.00 98.19 84 HIS A N 1
ATOM 617 C CA . HIS A 1 84 ? -1.690 -6.299 10.898 1.00 98.19 84 HIS A CA 1
ATOM 618 C C . HIS A 1 84 ? -2.739 -6.538 9.805 1.00 98.19 84 HIS A C 1
ATOM 620 O O . HIS A 1 84 ? -2.384 -6.929 8.694 1.00 98.19 84 HIS A O 1
ATOM 626 N N . ASP A 1 85 ? -4.019 -6.267 10.073 1.00 98.38 85 ASP A N 1
ATOM 627 C CA . ASP A 1 85 ? -5.072 -6.318 9.051 1.00 98.38 85 ASP A CA 1
ATOM 628 C C . ASP A 1 85 ? -4.801 -5.321 7.918 1.00 98.38 85 ASP A C 1
ATOM 630 O O . ASP A 1 85 ? -4.959 -5.653 6.741 1.00 98.38 85 ASP A O 1
ATOM 634 N N . MET A 1 86 ? -4.358 -4.108 8.263 1.00 98.62 86 MET A N 1
ATOM 635 C CA . MET A 1 86 ? -3.967 -3.101 7.280 1.00 98.62 86 MET A CA 1
ATOM 636 C C . MET A 1 86 ? -2.746 -3.541 6.475 1.00 98.62 86 MET A C 1
ATOM 638 O O . MET A 1 86 ? -2.758 -3.415 5.253 1.00 98.62 86 MET A O 1
ATOM 642 N N . PHE A 1 87 ? -1.726 -4.116 7.120 1.00 98.50 87 PHE A N 1
ATOM 643 C CA . PHE A 1 87 ? -0.579 -4.672 6.403 1.00 98.50 87 PHE A CA 1
ATOM 644 C C . PHE A 1 87 ? -1.002 -5.750 5.408 1.00 98.50 87 PHE A C 1
ATOM 646 O O . PHE A 1 87 ? -0.645 -5.654 4.241 1.00 98.50 87 PHE A O 1
ATOM 653 N N . LYS A 1 88 ? -1.829 -6.716 5.823 1.00 98.38 88 LYS A N 1
ATOM 654 C CA . LYS A 1 88 ? -2.335 -7.767 4.927 1.00 98.38 88 LYS A CA 1
ATOM 655 C C . LYS A 1 88 ? -3.117 -7.195 3.747 1.00 98.38 88 LYS A C 1
ATOM 657 O O . LYS A 1 88 ? -2.970 -7.686 2.635 1.00 98.38 88 LYS A O 1
ATOM 662 N N . ALA A 1 89 ? -3.934 -6.165 3.972 1.00 98.31 89 ALA A N 1
ATOM 663 C CA . ALA A 1 89 ? -4.688 -5.519 2.902 1.00 98.31 89 ALA A CA 1
ATOM 664 C C . ALA A 1 89 ? -3.766 -4.809 1.897 1.00 98.31 89 ALA A C 1
ATOM 666 O O . ALA A 1 89 ? -3.957 -4.951 0.693 1.00 98.31 89 ALA A O 1
ATOM 667 N N . VAL A 1 90 ? -2.753 -4.082 2.378 1.00 98.50 90 VAL A N 1
ATOM 668 C CA . VAL A 1 90 ? -1.759 -3.419 1.520 1.00 98.50 90 VAL A CA 1
ATOM 669 C C . VAL A 1 90 ? -0.899 -4.444 0.777 1.00 98.50 90 VAL A C 1
ATOM 671 O O . VAL A 1 90 ? -0.715 -4.323 -0.433 1.00 98.50 90 VAL A O 1
ATOM 674 N N . ASP A 1 91 ? -0.411 -5.472 1.473 1.00 98.38 91 ASP A N 1
ATOM 675 C CA . ASP A 1 91 ? 0.424 -6.515 0.881 1.00 98.38 91 ASP A CA 1
ATOM 676 C C . ASP A 1 91 ? -0.340 -7.310 -0.178 1.00 98.38 91 ASP A C 1
ATOM 678 O O . ASP A 1 91 ? 0.191 -7.554 -1.254 1.00 98.38 91 ASP A O 1
ATOM 682 N N . ALA A 1 92 ? -1.617 -7.627 0.057 1.00 98.25 92 ALA A N 1
ATOM 683 C CA . ALA A 1 92 ? -2.448 -8.304 -0.935 1.00 98.25 92 ALA A CA 1
ATOM 684 C C . ALA A 1 92 ? -2.509 -7.540 -2.268 1.00 98.25 92 ALA A C 1
ATOM 686 O O . ALA A 1 92 ? -2.454 -8.169 -3.323 1.00 98.25 92 ALA A O 1
ATOM 687 N N . VAL A 1 93 ? -2.567 -6.202 -2.236 1.00 98.25 93 VAL A N 1
ATOM 688 C CA . VAL A 1 93 ? -2.506 -5.368 -3.448 1.00 98.25 93 VAL A CA 1
ATOM 689 C C . VAL A 1 93 ? -1.112 -5.426 -4.066 1.00 98.25 93 VAL A C 1
ATOM 691 O O . VAL A 1 93 ? -0.983 -5.702 -5.257 1.00 98.25 93 VAL A O 1
ATOM 694 N N . LEU A 1 94 ? -0.059 -5.230 -3.267 1.00 98.38 94 LEU A N 1
ATOM 695 C CA . LEU A 1 94 ? 1.328 -5.268 -3.742 1.00 98.38 94 LEU A CA 1
ATOM 696 C C . LEU A 1 94 ? 1.692 -6.606 -4.397 1.00 98.38 94 LEU A C 1
ATOM 698 O O . LEU A 1 94 ? 2.376 -6.622 -5.413 1.00 98.38 94 LEU A O 1
ATOM 702 N N . ARG A 1 95 ? 1.186 -7.727 -3.877 1.00 98.00 95 ARG A N 1
ATOM 703 C CA . ARG A 1 95 ? 1.419 -9.072 -4.422 1.00 98.00 95 ARG A CA 1
ATOM 704 C C . ARG A 1 95 ? 0.702 -9.354 -5.739 1.00 98.00 95 ARG A C 1
ATOM 706 O O . ARG A 1 95 ? 1.008 -10.359 -6.372 1.00 98.00 95 ARG A O 1
ATOM 713 N N . THR A 1 96 ? -0.194 -8.476 -6.191 1.00 98.12 96 THR A N 1
ATOM 714 C CA . THR A 1 96 ? -0.720 -8.543 -7.566 1.00 98.12 96 THR A CA 1
ATOM 715 C C . THR A 1 96 ? 0.293 -8.066 -8.613 1.00 98.12 96 THR A C 1
ATOM 717 O O . THR A 1 96 ? 0.091 -8.306 -9.801 1.00 98.12 96 THR A O 1
ATOM 720 N N . HIS A 1 97 ? 1.395 -7.444 -8.178 1.00 98.06 97 HIS A N 1
ATOM 721 C CA . HIS A 1 97 ? 2.473 -6.946 -9.025 1.00 98.06 97 HIS A CA 1
ATOM 722 C C . HIS A 1 97 ? 3.686 -7.889 -8.951 1.00 98.06 97 HIS A C 1
ATOM 724 O O . HIS A 1 97 ? 4.354 -7.939 -7.913 1.00 98.06 97 HIS A O 1
ATOM 730 N N . PRO A 1 98 ? 4.000 -8.655 -10.015 1.00 97.44 98 PRO A N 1
ATOM 731 C CA . PRO A 1 98 ? 5.123 -9.598 -10.007 1.00 97.44 98 PRO A CA 1
ATOM 732 C C . PRO A 1 98 ? 6.496 -8.922 -9.848 1.00 97.44 98 PRO A C 1
ATOM 734 O O . PRO A 1 98 ? 7.465 -9.582 -9.483 1.00 97.44 98 PRO A O 1
ATOM 737 N N . GLU A 1 99 ? 6.588 -7.615 -10.094 1.00 97.38 99 GLU A N 1
ATOM 738 C CA . GLU A 1 99 ? 7.791 -6.798 -9.921 1.00 97.38 99 GLU A CA 1
ATOM 739 C C . GLU A 1 99 ? 8.124 -6.525 -8.445 1.00 97.38 99 GLU A C 1
ATOM 741 O O . GLU A 1 99 ? 9.213 -6.031 -8.138 1.00 97.38 99 GLU A O 1
ATOM 746 N N . VAL A 1 100 ? 7.192 -6.803 -7.524 1.00 98.25 100 VAL A N 1
ATOM 747 C CA . VAL A 1 100 ? 7.374 -6.595 -6.084 1.00 98.25 100 VAL A CA 1
ATOM 748 C C . VAL A 1 100 ? 7.959 -7.852 -5.444 1.00 98.25 100 VAL A C 1
ATOM 750 O O . VAL A 1 100 ? 7.285 -8.861 -5.222 1.00 98.25 100 VAL A O 1
ATOM 753 N N . GLY A 1 101 ? 9.243 -7.769 -5.112 1.00 97.69 101 GLY A N 1
ATOM 754 C CA . GLY A 1 101 ? 10.026 -8.845 -4.524 1.00 97.69 101 GLY A CA 1
ATOM 755 C C . GLY A 1 101 ? 9.814 -9.046 -3.021 1.00 97.69 101 GLY A C 1
ATOM 756 O O . GLY A 1 101 ? 8.782 -8.715 -2.428 1.00 97.69 101 GLY A O 1
ATOM 757 N N . ALA A 1 102 ? 10.812 -9.656 -2.386 1.00 97.50 102 ALA A N 1
AT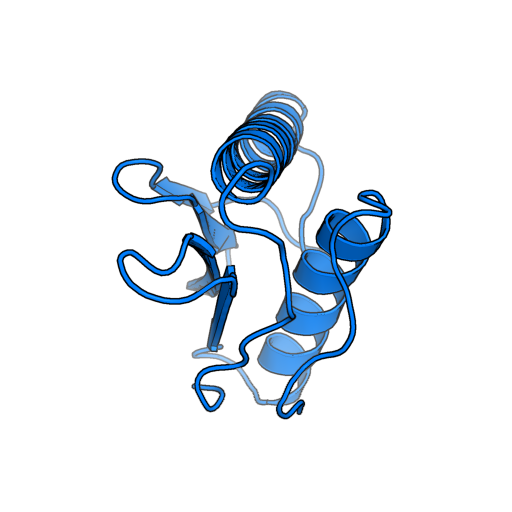OM 758 C CA . ALA A 1 102 ? 10.806 -9.897 -0.948 1.00 97.50 102 ALA A CA 1
ATOM 759 C C . ALA A 1 102 ? 10.950 -8.588 -0.159 1.00 97.50 102 ALA A C 1
ATOM 761 O O . ALA A 1 102 ? 11.626 -7.657 -0.600 1.00 97.50 102 ALA A O 1
ATOM 762 N N . TYR A 1 103 ? 10.343 -8.548 1.027 1.00 97.50 103 TYR A N 1
ATOM 763 C CA . TYR A 1 103 ? 10.604 -7.499 2.006 1.00 97.50 103 TYR A CA 1
ATOM 764 C C . TYR A 1 103 ? 11.959 -7.707 2.670 1.00 97.50 103 TYR A C 1
ATOM 766 O O . TYR A 1 103 ? 12.344 -8.836 2.967 1.00 97.50 103 TYR A O 1
ATOM 774 N N . ASN A 1 104 ? 12.643 -6.607 2.970 1.00 95.62 104 ASN A N 1
ATOM 775 C CA . ASN A 1 104 ? 13.814 -6.623 3.844 1.00 95.62 104 ASN A CA 1
ATOM 776 C C . ASN A 1 104 ? 13.468 -6.969 5.309 1.00 95.62 104 ASN A C 1
ATOM 778 O O . ASN A 1 104 ? 14.309 -7.508 6.021 1.00 95.62 104 ASN A O 1
ATOM 782 N N . GLN A 1 105 ? 12.249 -6.654 5.754 1.00 94.81 105 GLN A N 1
ATOM 783 C CA . GLN A 1 105 ? 11.682 -6.989 7.062 1.00 94.81 105 GLN A CA 1
ATOM 784 C C . GLN A 1 105 ? 10.149 -6.916 7.020 1.00 94.81 105 GLN A C 1
ATOM 786 O O . GLN A 1 105 ? 9.585 -6.255 6.149 1.00 94.81 105 GLN A O 1
ATOM 791 N N . THR A 1 106 ? 9.473 -7.564 7.967 1.00 91.94 106 THR A N 1
ATOM 792 C CA . THR A 1 106 ? 8.003 -7.612 8.039 1.00 91.94 106 THR A CA 1
ATOM 793 C C . THR A 1 106 ? 7.514 -7.627 9.492 1.00 91.94 106 THR A C 1
ATOM 795 O O . THR A 1 106 ? 8.341 -7.659 10.407 1.00 91.94 106 THR A O 1
ATOM 798 N N . ILE A 1 107 ? 6.193 -7.561 9.687 1.00 91.38 107 ILE A N 1
ATOM 799 C CA . ILE A 1 107 ? 5.494 -7.577 10.981 1.00 91.38 107 ILE A CA 1
ATOM 800 C C . ILE A 1 107 ? 4.515 -8.746 11.072 1.00 91.38 107 ILE A C 1
ATOM 802 O O . ILE A 1 107 ? 3.967 -9.148 10.020 1.00 91.38 107 ILE A O 1
#

Sequence (107 aa):
SSPTMSPHCADETKYGVVDAVVKHFQDAQAKGAPVAGQNIRDIVTVNGVRVTVQDGTWGLVRASSNKPELVVVVESPVSEARMHDMFKAVDAVLRTHPEVGAYNQTI

Foldseek 3Di:
DDPKKWWAFAPVCQQVLLVVLLVVVVVCQVVQNDFLPFGFPDWDPPFRIWTAGDQRKIKGWHCDPPHRIIIIDTDGPPDPVSRVSNVVRSVVSSVVDPSGHDIPDDD

Radius of gyration: 12.75 Å; chains: 1; bounding box: 34×23×32 Å

Organism: NCBI:txid29409